Protein AF-A0A5Q3L9F3-F1 (afdb_monomer_lite)

Radius of gyration: 28.41 Å; chains: 1; bounding box: 62×93×46 Å

Structure (mmCIF, N/CA/C/O backbone):
data_AF-A0A5Q3L9F3-F1
#
_entry.id   AF-A0A5Q3L9F3-F1
#
loop_
_atom_site.group_PDB
_atom_site.id
_atom_site.type_symbol
_atom_site.label_atom_id
_atom_site.label_alt_id
_atom_site.label_comp_id
_atom_site.label_asym_id
_atom_site.label_entity_id
_atom_site.label_seq_id
_atom_site.pdbx_PDB_ins_code
_atom_site.Cartn_x
_atom_site.Cartn_y
_atom_site.Cartn_z
_atom_site.occupancy
_atom_site.B_iso_or_equiv
_atom_site.auth_seq_id
_atom_site.auth_comp_id
_atom_site.auth_asym_id
_atom_site.auth_atom_id
_atom_site.pdbx_PDB_model_num
ATOM 1 N N . MET A 1 1 ? -23.718 77.465 24.687 1.00 40.50 1 MET A N 1
ATOM 2 C CA . MET A 1 1 ? -23.934 77.164 26.123 1.00 40.50 1 MET A CA 1
ATOM 3 C C . MET A 1 1 ? -25.430 77.213 26.412 1.00 40.50 1 MET A C 1
ATOM 5 O O . MET A 1 1 ? -26.106 78.006 25.777 1.00 40.50 1 MET A O 1
ATOM 9 N N . TYR A 1 2 ? -25.883 76.377 27.356 1.00 44.25 2 TYR A N 1
ATOM 10 C CA . TYR A 1 2 ? -27.265 76.072 27.788 1.00 44.25 2 TYR A CA 1
ATOM 11 C C . TYR A 1 2 ? -28.037 75.004 26.996 1.00 44.25 2 TYR A C 1
ATOM 13 O O . TYR A 1 2 ? -28.824 75.262 26.094 1.00 44.25 2 TYR A O 1
ATOM 21 N N . SER A 1 3 ? -27.752 73.774 27.428 1.00 40.16 3 SER A N 1
ATOM 22 C CA . SER A 1 3 ? -28.626 72.599 27.474 1.00 40.16 3 SER A CA 1
ATOM 23 C C . SER A 1 3 ? -29.940 72.888 28.214 1.00 40.16 3 SER A C 1
ATOM 25 O O . SER A 1 3 ? -29.908 73.670 29.160 1.00 40.16 3 SER A O 1
ATOM 27 N N . LEU A 1 4 ? -31.033 72.216 27.829 1.00 48.25 4 LEU A N 1
ATOM 28 C CA . LEU A 1 4 ? -32.055 71.617 28.712 1.00 48.25 4 LEU A CA 1
ATOM 29 C C . LEU A 1 4 ? -33.055 70.843 27.820 1.00 48.25 4 LEU A C 1
ATOM 31 O O . LEU A 1 4 ? -33.695 71.419 26.953 1.00 48.25 4 LEU A O 1
ATOM 35 N N . VAL A 1 5 ? -32.991 69.509 27.825 1.00 48.84 5 VAL A N 1
ATOM 36 C CA . VAL A 1 5 ? -33.897 68.587 28.551 1.00 48.84 5 VAL A CA 1
ATOM 37 C C . VAL A 1 5 ? -35.099 68.173 27.685 1.00 48.84 5 VAL A C 1
ATOM 39 O O . VAL A 1 5 ? -35.937 68.988 27.341 1.00 48.84 5 VAL A O 1
ATOM 42 N N . ARG A 1 6 ? -35.075 66.969 27.098 1.00 42.88 6 ARG A N 1
ATOM 43 C CA . ARG A 1 6 ? -35.467 65.653 27.663 1.00 42.88 6 ARG A CA 1
ATOM 44 C C . ARG A 1 6 ? -36.981 65.514 27.859 1.00 42.88 6 ARG A C 1
ATOM 46 O O . ARG A 1 6 ? -37.574 66.299 28.585 1.00 42.88 6 ARG A O 1
ATOM 53 N N . SER A 1 7 ? -37.470 64.355 27.402 1.00 41.06 7 SER A N 1
ATOM 54 C CA . SER A 1 7 ? -38.567 63.574 27.995 1.00 41.06 7 SER A CA 1
ATOM 55 C C . SER A 1 7 ? -40.002 64.020 27.690 1.00 41.06 7 SER A C 1
ATOM 57 O O . SER A 1 7 ? -40.304 65.193 27.790 1.00 41.06 7 SER A O 1
ATOM 59 N N . GLN A 1 8 ? -40.992 63.169 27.409 1.00 45.16 8 GLN A N 1
ATOM 60 C CA . GLN A 1 8 ? -41.158 61.746 27.060 1.00 45.16 8 GLN A CA 1
ATOM 61 C C . GLN A 1 8 ? -42.584 61.640 26.477 1.00 45.16 8 GLN A C 1
ATOM 63 O O . GLN A 1 8 ? -43.397 62.518 26.742 1.00 45.16 8 GLN A O 1
ATOM 68 N N . LEU A 1 9 ? -42.906 60.567 25.758 1.00 49.16 9 LEU A N 1
ATOM 69 C CA . LEU A 1 9 ? -44.021 59.647 26.058 1.00 49.16 9 LEU A CA 1
ATOM 70 C C . LEU A 1 9 ? -44.038 58.603 24.916 1.00 49.16 9 LEU A C 1
ATOM 72 O O . LEU A 1 9 ? -44.091 58.976 23.751 1.00 49.16 9 LEU A O 1
ATOM 76 N N . LEU A 1 10 ? -43.708 57.327 25.172 1.00 45.91 10 LEU A N 1
ATOM 77 C CA . LEU A 1 10 ? -44.622 56.280 25.680 1.00 45.91 10 LEU A CA 1
ATOM 78 C C . LEU A 1 10 ? -45.780 56.068 24.681 1.00 45.91 10 LEU A C 1
ATOM 80 O O . LEU A 1 10 ? -46.448 57.018 24.319 1.00 45.91 10 LEU A O 1
ATOM 84 N N . MET A 1 11 ? -46.148 54.884 24.201 1.00 43.09 11 MET A N 1
ATOM 85 C CA . MET A 1 11 ? -46.007 53.528 24.718 1.00 43.09 11 MET A CA 1
ATOM 86 C C . MET A 1 11 ? -46.866 52.665 23.787 1.00 43.09 11 MET A C 1
ATOM 88 O O . MET A 1 11 ? -48.063 52.907 23.713 1.00 43.09 11 MET A O 1
ATOM 92 N N . VAL A 1 12 ? -46.301 51.659 23.119 1.00 47.69 12 VAL A N 1
ATOM 93 C CA . VAL A 1 12 ? -47.045 50.430 22.798 1.00 47.69 12 VAL A CA 1
ATOM 94 C C . VAL A 1 12 ? -46.081 49.262 22.982 1.00 47.69 12 VAL A C 1
ATOM 96 O O . VAL A 1 12 ? -45.363 48.854 22.076 1.00 47.69 12 VAL A O 1
ATOM 99 N N . CYS A 1 13 ? -46.043 48.770 24.217 1.00 38.88 13 CYS A N 1
ATOM 100 C CA . CYS A 1 13 ? -45.592 47.428 24.550 1.00 38.88 13 CYS A CA 1
ATOM 101 C C . CYS A 1 13 ? -46.765 46.475 24.323 1.00 38.88 13 CYS A C 1
ATOM 103 O O . CYS A 1 13 ? -47.728 46.616 25.062 1.00 38.88 13 CYS A O 1
ATOM 105 N N . VAL A 1 14 ? -46.668 45.501 23.415 1.00 50.34 14 VAL A N 1
ATOM 106 C CA . VAL A 1 14 ? -47.252 44.147 23.571 1.00 50.34 14 VAL A CA 1
ATOM 107 C C . VAL A 1 14 ? -46.436 43.220 22.653 1.00 50.34 14 VAL A C 1
ATOM 109 O O . VAL A 1 14 ? -46.513 43.320 21.437 1.00 50.34 14 VAL A O 1
ATOM 112 N N . LEU A 1 15 ? -45.424 42.533 23.186 1.00 43.34 15 LEU A N 1
ATOM 113 C CA . LEU A 1 15 ? -45.493 41.118 23.586 1.00 43.34 15 LEU A CA 1
ATOM 114 C C . LEU A 1 15 ? -45.787 40.152 22.426 1.00 43.34 15 LEU A C 1
ATOM 116 O O . LEU A 1 15 ? -46.932 39.869 22.093 1.00 43.34 15 LEU A O 1
ATOM 120 N N . SER A 1 16 ? -44.720 39.550 21.904 1.00 41.22 16 SER A N 1
ATOM 121 C CA . SER A 1 16 ? -44.708 38.155 21.451 1.00 41.22 16 SER A CA 1
ATOM 122 C C . SER A 1 16 ? -43.304 37.599 21.705 1.00 41.22 16 SER A C 1
ATOM 124 O O . SER A 1 16 ? -42.426 37.617 20.851 1.00 41.22 16 SER A O 1
ATOM 126 N N . LEU A 1 17 ? -43.088 37.224 22.967 1.00 45.72 17 LEU A N 1
ATOM 127 C CA . LEU A 1 17 ? -42.063 36.275 23.401 1.00 45.72 17 LEU A CA 1
ATOM 128 C C . LEU A 1 17 ? -42.438 34.871 22.912 1.00 45.72 17 LEU A C 1
ATOM 130 O O . LEU A 1 17 ? -43.629 34.610 22.747 1.00 45.72 17 LEU A O 1
ATOM 134 N N . LEU A 1 18 ? -41.419 33.998 22.858 1.00 48.03 18 LEU A N 1
ATOM 135 C CA . LEU A 1 18 ? -41.392 32.541 22.601 1.00 48.03 18 LEU A CA 1
ATOM 136 C C . LEU A 1 18 ? -40.815 32.240 21.201 1.00 48.03 18 LEU A C 1
ATOM 138 O O . LEU A 1 18 ? -41.433 32.579 20.205 1.00 48.03 18 LEU A O 1
ATOM 142 N N . THR A 1 19 ? -39.628 31.652 21.020 1.00 49.84 19 THR A N 1
ATOM 143 C CA . THR A 1 19 ? -38.766 30.848 21.907 1.00 49.84 19 THR A CA 1
ATOM 144 C C . THR A 1 19 ? -37.338 30.744 21.339 1.00 49.84 19 THR A C 1
ATOM 146 O O . THR A 1 19 ? -37.181 30.718 20.125 1.00 49.84 19 THR A O 1
ATOM 149 N N . LEU A 1 20 ? -36.348 30.667 22.248 1.00 39.97 20 LEU A N 1
ATOM 150 C CA . LEU A 1 20 ? -35.201 29.727 22.311 1.00 39.97 20 LEU A CA 1
ATOM 151 C C . LEU A 1 20 ? -34.730 29.102 20.975 1.00 39.97 20 LEU A C 1
ATOM 153 O O . LEU A 1 20 ? -35.525 28.485 20.283 1.00 39.97 20 LEU A O 1
ATOM 157 N N . SER A 1 21 ? -33.467 29.100 20.551 1.00 42.44 21 SER A N 1
ATOM 158 C CA . SER A 1 21 ? -32.159 29.004 21.220 1.00 42.44 21 SER A CA 1
ATOM 159 C C . SER A 1 21 ? -31.125 29.430 20.159 1.00 42.44 21 SER A C 1
ATOM 161 O O . SER A 1 21 ? -31.342 29.187 18.980 1.00 42.44 21 SER A O 1
ATOM 163 N N . GLY A 1 22 ? -30.058 30.161 20.471 1.00 39.94 22 GLY A N 1
ATOM 164 C CA . GLY A 1 22 ? -28.791 29.518 20.820 1.00 39.94 22 GLY A CA 1
ATOM 165 C C . GLY A 1 22 ? -28.086 28.903 19.601 1.00 39.94 22 GLY A C 1
ATOM 166 O O . GLY A 1 22 ? -28.414 27.786 19.239 1.00 39.94 22 GLY A O 1
ATOM 167 N N . CYS A 1 23 ? -27.144 29.651 19.017 1.00 41.19 23 CYS A N 1
ATOM 168 C CA . CYS A 1 23 ? -25.924 29.238 18.293 1.00 41.19 23 CYS A CA 1
ATOM 169 C C . CYS A 1 23 ? -25.354 30.560 17.747 1.00 41.19 23 CYS A C 1
ATOM 171 O O . CYS A 1 23 ? -25.963 31.180 16.887 1.00 41.19 23 CYS A O 1
ATOM 173 N N . GLY A 1 24 ? -24.396 31.206 18.411 1.00 35.69 24 GLY A N 1
ATOM 174 C CA . GLY A 1 24 ? -22.995 30.783 18.421 1.00 35.69 24 GLY A CA 1
ATOM 175 C C . GLY A 1 24 ? -22.315 31.373 17.173 1.00 35.69 24 GLY A C 1
ATOM 176 O O . GLY A 1 24 ? -22.922 31.312 16.107 1.00 35.69 24 GLY A O 1
ATOM 177 N N . PRO A 1 25 ? -21.134 32.010 17.269 1.00 38.56 25 PRO A N 1
ATOM 178 C CA . PRO A 1 25 ? -20.417 32.457 16.074 1.00 38.56 25 PRO A CA 1
ATOM 179 C C . PRO A 1 25 ? -20.201 31.254 15.144 1.00 38.56 25 PRO A C 1
ATOM 181 O O . PRO A 1 25 ? -19.955 30.161 15.644 1.00 38.56 25 PRO A O 1
ATOM 184 N N . GLU A 1 26 ? -20.344 31.440 13.826 1.00 46.78 26 GLU A N 1
ATOM 185 C CA . GLU A 1 26 ? -20.099 30.403 12.811 1.00 46.78 26 GLU A CA 1
ATOM 186 C C . GLU A 1 26 ? -18.699 29.801 12.998 1.00 46.78 26 GLU A C 1
ATOM 188 O O . GLU A 1 26 ? -17.683 30.355 12.577 1.00 46.78 26 GLU A O 1
ATOM 193 N N . GLU A 1 27 ? -18.659 28.667 13.691 1.00 32.38 27 GLU A N 1
ATOM 194 C CA . GLU A 1 27 ? -17.467 27.887 13.977 1.00 32.38 27 GLU A CA 1
ATOM 195 C C . GLU A 1 27 ? -17.244 26.933 12.802 1.00 32.38 27 GLU A C 1
ATOM 197 O O . GLU A 1 27 ? -17.931 25.928 12.647 1.00 32.38 27 GLU A O 1
ATOM 202 N N . TYR A 1 28 ? -16.320 27.342 11.932 1.00 36.03 28 TYR A N 1
ATOM 203 C CA . TYR A 1 28 ? -15.533 26.534 11.000 1.00 36.03 28 TYR A CA 1
ATOM 204 C C . TYR A 1 28 ? -16.217 25.258 10.470 1.00 36.03 28 TYR A C 1
ATOM 206 O O . TYR A 1 28 ? -16.001 24.148 10.960 1.00 36.03 28 TYR A O 1
ATOM 214 N N . GLN A 1 29 ? -16.970 25.401 9.377 1.00 35.69 29 GLN A N 1
ATOM 215 C CA . GLN A 1 29 ? -17.102 24.300 8.428 1.00 35.69 29 GLN A CA 1
ATOM 216 C C . GLN A 1 29 ? -15.694 24.069 7.877 1.00 35.69 29 GLN A C 1
ATOM 218 O O . GLN A 1 29 ? -15.195 24.905 7.125 1.00 35.69 29 GLN A O 1
ATOM 223 N N . GLY A 1 30 ? -15.020 23.001 8.323 1.00 40.03 30 GLY A N 1
ATOM 224 C CA . GLY A 1 30 ? -13.775 22.562 7.694 1.00 40.03 30 GLY A CA 1
ATOM 225 C C . GLY A 1 30 ? -13.957 22.575 6.179 1.00 40.03 30 GLY A C 1
ATOM 226 O O . GLY A 1 30 ? -15.066 22.300 5.710 1.00 40.03 30 GLY A O 1
ATOM 227 N N . GLU A 1 31 ? -12.920 22.983 5.441 1.00 42.94 31 GLU A N 1
ATOM 228 C CA . GLU A 1 31 ? -13.038 23.170 3.994 1.00 42.94 31 GLU A CA 1
ATOM 229 C C . GLU A 1 31 ? -13.770 21.983 3.348 1.00 42.94 31 GLU A C 1
ATOM 231 O O . GLU A 1 31 ? -13.530 20.833 3.740 1.00 42.94 31 GLU A O 1
ATOM 236 N N . PRO A 1 32 ? -14.705 22.231 2.411 1.00 48.75 32 PRO A N 1
ATOM 237 C CA . PRO A 1 32 ? -15.408 21.151 1.744 1.00 48.75 32 PRO A CA 1
ATOM 238 C C . PRO A 1 32 ? -14.381 20.190 1.145 1.00 48.75 32 PRO A C 1
ATOM 240 O O . PRO A 1 32 ? -13.524 20.597 0.365 1.00 48.75 32 PRO A O 1
ATOM 243 N N . TYR A 1 33 ? -14.487 18.920 1.546 1.00 47.22 33 TYR A N 1
ATOM 244 C CA . TYR A 1 33 ? -13.784 17.771 0.979 1.00 47.22 33 TYR A CA 1
ATOM 245 C C . TYR A 1 33 ? -13.538 17.966 -0.524 1.00 47.22 33 TYR A C 1
ATOM 247 O O . TYR A 1 33 ? -14.498 18.029 -1.298 1.00 47.22 33 TYR A O 1
ATOM 255 N N . ASN A 1 34 ? -12.264 18.063 -0.924 1.00 44.81 34 ASN A N 1
ATOM 256 C CA . ASN A 1 34 ? -11.873 18.129 -2.324 1.00 44.81 34 ASN A CA 1
ATOM 257 C C . ASN A 1 34 ? -11.390 16.740 -2.794 1.00 44.81 34 ASN A C 1
ATOM 259 O O . ASN A 1 34 ? -10.347 16.263 -2.341 1.00 44.81 34 ASN A O 1
ATOM 263 N N . PRO A 1 35 ? -12.116 16.070 -3.708 1.00 40.81 35 PRO A N 1
ATOM 264 C CA . PRO A 1 35 ? -11.695 14.805 -4.312 1.00 40.81 35 PRO A CA 1
ATOM 265 C C . PRO A 1 35 ? -10.321 14.854 -5.008 1.00 40.81 35 PRO A C 1
ATOM 267 O O . PRO A 1 35 ? -9.738 13.799 -5.236 1.00 40.81 35 PRO A O 1
ATOM 270 N N . GLU A 1 36 ? -9.789 16.041 -5.336 1.00 49.31 36 GLU A N 1
ATOM 271 C CA . GLU A 1 36 ? -8.442 16.216 -5.910 1.00 49.31 36 GLU A CA 1
ATOM 272 C C . GLU A 1 36 ? -7.292 16.084 -4.884 1.00 49.31 36 GLU A C 1
ATOM 274 O O . GLU A 1 36 ? -6.141 15.900 -5.280 1.00 49.31 36 GLU A O 1
ATOM 279 N N . ASP A 1 37 ? -7.569 16.084 -3.573 1.00 52.44 37 ASP A N 1
ATOM 280 C CA . ASP A 1 37 ? -6.541 15.977 -2.514 1.00 52.44 37 ASP A CA 1
ATOM 281 C C . ASP A 1 37 ? -6.031 14.535 -2.273 1.00 52.44 37 ASP A C 1
ATOM 283 O O . ASP A 1 37 ? -5.133 14.283 -1.447 1.00 52.44 37 ASP A O 1
ATOM 287 N N . TYR A 1 38 ? -6.583 13.573 -3.021 1.00 59.88 38 TYR A N 1
ATOM 288 C CA . TYR A 1 38 ? -6.295 12.141 -2.949 1.00 59.88 38 TYR A CA 1
ATOM 289 C C . TYR A 1 38 ? -5.867 11.610 -4.314 1.00 59.88 38 TYR A C 1
ATOM 291 O O . TYR A 1 38 ? -6.667 11.084 -5.079 1.00 59.88 38 TYR A O 1
ATOM 299 N N . SER A 1 39 ? -4.578 11.714 -4.624 1.00 62.16 39 SER A N 1
ATOM 300 C CA . SER A 1 39 ? -4.039 11.043 -5.803 1.00 62.16 39 SER A CA 1
ATOM 301 C C . SER A 1 39 ? -3.544 9.646 -5.424 1.00 62.16 39 SER A C 1
ATOM 303 O O . SER A 1 39 ? -2.375 9.427 -5.102 1.00 62.16 39 SER A O 1
ATOM 305 N N . ASP A 1 40 ? -4.460 8.682 -5.453 1.00 75.69 40 ASP A N 1
ATOM 306 C CA . ASP A 1 40 ? -4.152 7.256 -5.632 1.00 75.69 40 ASP A CA 1
ATOM 307 C C . ASP A 1 40 ? -3.792 6.937 -7.103 1.00 75.69 40 ASP A C 1
ATOM 309 O O . ASP A 1 40 ? -3.630 5.776 -7.488 1.00 75.69 40 ASP A O 1
ATOM 313 N N . GLN A 1 41 ? -3.705 7.974 -7.943 1.00 88.31 41 GLN A N 1
ATOM 314 C CA . GLN A 1 41 ? -3.427 7.887 -9.364 1.00 88.31 41 GLN A CA 1
ATOM 315 C C . GLN A 1 41 ? -1.931 7.713 -9.609 1.00 88.31 41 GLN A C 1
ATOM 317 O O . GLN A 1 41 ? -1.081 8.339 -8.978 1.00 88.31 41 GLN A O 1
ATOM 322 N N . ILE A 1 42 ? -1.611 6.878 -10.593 1.00 88.56 42 ILE A N 1
ATOM 323 C CA . ILE A 1 42 ? -0.241 6.699 -11.071 1.00 88.56 42 ILE A CA 1
ATOM 324 C C . ILE A 1 42 ? 0.223 8.004 -11.729 1.00 88.56 42 ILE A C 1
ATOM 326 O O . ILE A 1 42 ? -0.460 8.532 -12.612 1.00 88.56 42 ILE A O 1
ATOM 330 N N . ASP A 1 43 ? 1.405 8.495 -11.352 1.00 87.19 43 ASP A N 1
ATOM 331 C CA . ASP A 1 43 ? 1.992 9.690 -11.956 1.00 87.19 43 ASP A CA 1
ATOM 332 C C . ASP A 1 43 ? 2.511 9.361 -13.362 1.00 87.19 43 ASP A C 1
ATOM 334 O O . ASP A 1 43 ? 3.612 8.840 -13.562 1.00 87.19 43 ASP A O 1
ATOM 338 N N . ARG A 1 44 ? 1.695 9.692 -14.365 1.00 86.50 44 ARG A N 1
ATOM 339 C CA . ARG A 1 44 ? 1.984 9.424 -15.780 1.00 86.50 44 ARG A CA 1
ATOM 340 C C . ARG A 1 44 ? 3.123 10.269 -16.353 1.00 86.50 44 ARG A C 1
ATOM 342 O O . ARG A 1 44 ? 3.530 10.017 -17.486 1.00 86.50 44 ARG A O 1
ATOM 349 N N . THR A 1 45 ? 3.638 11.248 -15.609 1.00 87.50 45 THR A N 1
ATOM 350 C CA . THR A 1 45 ? 4.799 12.050 -16.025 1.00 87.50 45 THR A CA 1
ATOM 351 C C . THR A 1 45 ? 6.131 11.352 -15.730 1.00 87.50 45 THR A C 1
ATOM 353 O O . THR A 1 45 ? 7.158 11.720 -16.300 1.00 87.50 45 THR A O 1
ATOM 356 N N . GLN A 1 46 ? 6.124 10.304 -14.895 1.00 85.62 46 GLN A N 1
ATOM 357 C CA . GLN A 1 46 ? 7.314 9.524 -14.548 1.00 85.62 46 GLN A CA 1
ATOM 358 C C . GLN A 1 46 ? 7.706 8.525 -15.650 1.00 85.62 46 GLN A C 1
ATOM 360 O O . GLN A 1 46 ? 6.876 8.149 -16.477 1.00 85.62 46 GLN A O 1
ATOM 365 N N . PRO A 1 47 ? 8.944 7.996 -15.654 1.00 90.31 47 PRO A N 1
ATOM 366 C CA . PRO A 1 47 ? 9.319 6.888 -16.531 1.00 90.31 47 PRO A CA 1
ATOM 367 C C . PRO A 1 47 ? 8.436 5.646 -16.326 1.00 90.31 47 PRO A C 1
ATOM 369 O O . PRO A 1 47 ? 8.022 5.349 -15.205 1.00 90.31 47 PRO A O 1
ATOM 372 N N . ALA A 1 48 ? 8.223 4.857 -17.385 1.00 89.81 48 ALA A N 1
ATOM 373 C CA . ALA A 1 48 ? 7.358 3.668 -17.354 1.00 89.81 48 ALA A CA 1
ATOM 374 C C . ALA A 1 48 ? 7.711 2.677 -16.227 1.00 89.81 48 ALA A C 1
ATOM 376 O O . ALA A 1 48 ? 6.827 2.117 -15.586 1.00 89.81 48 ALA A O 1
ATOM 377 N N . ALA A 1 49 ? 9.002 2.503 -15.930 1.00 88.69 49 ALA A N 1
ATOM 378 C CA . ALA A 1 49 ? 9.450 1.648 -14.834 1.00 88.69 49 ALA A CA 1
ATOM 379 C C . ALA A 1 49 ? 8.975 2.139 -13.453 1.00 88.69 49 ALA A C 1
ATOM 381 O O . ALA A 1 49 ? 8.659 1.318 -12.597 1.00 88.69 49 ALA A O 1
ATOM 382 N N . SER A 1 50 ? 8.902 3.454 -13.230 1.00 89.62 50 SER A N 1
ATOM 383 C CA . SER A 1 50 ? 8.376 4.039 -11.989 1.00 89.62 50 SER A CA 1
ATOM 384 C C . SER A 1 50 ? 6.855 3.913 -11.915 1.00 89.62 50 SER A C 1
ATOM 386 O O . SER A 1 50 ? 6.322 3.542 -10.871 1.00 89.62 50 SER A O 1
ATOM 388 N N . GLN A 1 51 ? 6.165 4.135 -13.039 1.00 90.69 51 GLN A N 1
ATOM 389 C CA . GLN A 1 51 ? 4.712 3.959 -13.138 1.00 90.69 51 GLN A CA 1
ATOM 390 C C . GLN A 1 51 ? 4.288 2.521 -12.822 1.00 90.69 51 GLN A C 1
ATOM 392 O O . GLN A 1 51 ? 3.315 2.305 -12.105 1.00 90.69 51 GLN A O 1
ATOM 397 N N . LEU A 1 52 ? 5.043 1.527 -13.300 1.00 90.44 52 LEU A N 1
ATOM 398 C CA . LEU A 1 52 ? 4.782 0.118 -13.002 1.00 90.44 52 LEU A CA 1
ATOM 399 C C . LEU A 1 52 ? 4.900 -0.197 -11.505 1.00 90.44 52 LEU A C 1
ATOM 401 O O . LEU A 1 52 ? 4.088 -0.950 -10.973 1.00 90.44 52 LEU A O 1
ATOM 405 N N . LYS A 1 53 ? 5.861 0.414 -10.802 1.00 90.75 53 LYS A N 1
ATOM 406 C CA . LYS A 1 53 ? 6.006 0.244 -9.346 1.00 90.75 53 LYS A CA 1
ATOM 407 C C . LYS A 1 53 ? 4.832 0.857 -8.589 1.00 90.75 53 LYS A C 1
ATOM 409 O O . LYS A 1 53 ? 4.294 0.216 -7.691 1.00 90.75 53 LYS A O 1
ATOM 414 N N . GLN A 1 54 ? 4.391 2.053 -8.989 1.00 92.50 54 GLN A N 1
ATOM 415 C CA . GLN A 1 54 ? 3.158 2.643 -8.459 1.00 92.50 54 GLN A CA 1
ATOM 416 C C . GLN A 1 54 ? 1.951 1.750 -8.752 1.00 92.50 54 GLN A C 1
ATOM 418 O O . GLN A 1 54 ? 1.148 1.517 -7.861 1.00 92.50 54 GLN A O 1
ATOM 423 N N . SER A 1 55 ? 1.850 1.180 -9.955 1.00 92.50 55 SER A N 1
ATOM 424 C CA . SER A 1 55 ? 0.766 0.259 -10.307 1.00 92.50 55 SER A CA 1
ATOM 425 C C . SER A 1 55 ? 0.728 -0.979 -9.411 1.00 92.50 55 SER A C 1
ATOM 427 O O . SER A 1 55 ? -0.359 -1.404 -9.034 1.00 92.50 55 SER A O 1
ATOM 429 N N . ALA A 1 56 ? 1.882 -1.553 -9.061 1.00 92.25 56 ALA A N 1
ATOM 430 C CA . ALA A 1 56 ? 1.947 -2.713 -8.174 1.00 92.25 56 ALA A CA 1
ATOM 431 C C . ALA A 1 56 ? 1.431 -2.379 -6.765 1.00 92.25 56 ALA A C 1
ATOM 433 O O . ALA A 1 56 ? 0.605 -3.107 -6.219 1.00 92.25 56 ALA A O 1
ATOM 434 N N . VAL A 1 57 ? 1.869 -1.243 -6.211 1.00 94.38 57 VAL A N 1
ATOM 435 C CA . VAL A 1 57 ? 1.398 -0.750 -4.907 1.00 94.38 57 VAL A CA 1
ATOM 436 C C . VAL A 1 57 ? -0.084 -0.382 -4.956 1.00 94.38 57 VAL A C 1
ATOM 438 O O . VAL A 1 57 ? -0.809 -0.696 -4.020 1.00 94.38 57 VAL A O 1
ATOM 441 N N . LYS A 1 58 ? -0.553 0.217 -6.058 1.00 94.12 58 LYS A N 1
ATOM 442 C CA . LYS A 1 58 ? -1.964 0.557 -6.253 1.00 94.12 58 LYS A CA 1
ATOM 443 C C . LYS A 1 58 ? -2.857 -0.673 -6.204 1.00 94.12 58 LYS A C 1
ATOM 445 O O . LYS A 1 58 ? -3.792 -0.684 -5.420 1.00 94.12 58 LYS A O 1
ATOM 450 N N . VAL A 1 59 ? -2.545 -1.701 -6.995 1.00 91.31 59 VAL A N 1
ATOM 451 C CA . VAL A 1 59 ? -3.305 -2.963 -7.001 1.00 91.31 59 VAL A CA 1
ATOM 452 C C . VAL A 1 59 ? -3.379 -3.543 -5.588 1.00 91.31 59 VAL A C 1
ATOM 454 O O . VAL A 1 59 ? -4.462 -3.817 -5.090 1.00 91.31 59 VAL A O 1
ATOM 457 N N . ALA A 1 60 ? -2.232 -3.638 -4.911 1.00 92.69 60 ALA A N 1
ATOM 458 C CA . ALA A 1 60 ? -2.156 -4.144 -3.548 1.00 92.69 60 ALA A CA 1
ATOM 459 C C . ALA A 1 60 ? -3.034 -3.358 -2.556 1.00 92.69 60 ALA A C 1
ATOM 461 O O . ALA A 1 60 ? -3.796 -3.955 -1.800 1.00 92.69 60 ALA A O 1
ATOM 462 N N . LEU A 1 61 ? -2.916 -2.029 -2.529 1.00 94.00 61 LEU A N 1
ATOM 463 C CA . LEU A 1 61 ? -3.611 -1.199 -1.544 1.00 94.00 61 LEU A CA 1
ATOM 464 C C . LEU A 1 61 ? -5.095 -0.997 -1.876 1.00 94.00 61 LEU A C 1
ATOM 466 O O . LEU A 1 61 ? -5.896 -0.938 -0.947 1.00 94.00 61 LEU A O 1
ATOM 470 N N . ASP A 1 62 ? -5.479 -0.948 -3.155 1.00 93.12 62 ASP A N 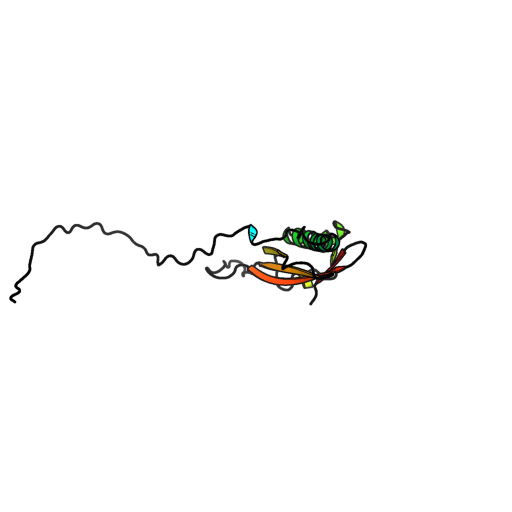1
ATOM 471 C CA . ASP A 1 62 ? -6.888 -0.885 -3.568 1.00 93.12 62 ASP A CA 1
ATOM 472 C C . ASP A 1 62 ? -7.644 -2.156 -3.177 1.00 93.12 62 ASP A C 1
ATOM 474 O O . ASP A 1 62 ? -8.764 -2.069 -2.673 1.00 93.12 62 ASP A O 1
ATOM 478 N N . ASP A 1 63 ? -7.033 -3.328 -3.354 1.00 91.19 63 ASP A N 1
ATOM 479 C CA . ASP A 1 63 ? -7.661 -4.594 -2.979 1.00 91.19 63 ASP A CA 1
ATOM 480 C C . ASP A 1 63 ? -7.801 -4.720 -1.457 1.00 91.19 63 ASP A C 1
ATOM 482 O O . ASP A 1 63 ? -8.860 -5.123 -0.966 1.00 91.19 63 ASP A O 1
ATOM 486 N N . ILE A 1 64 ? -6.767 -4.329 -0.700 1.00 91.94 64 ILE A N 1
ATOM 487 C CA . ILE A 1 64 ? -6.819 -4.288 0.770 1.00 91.94 64 ILE A CA 1
ATOM 488 C C . ILE A 1 64 ? -7.898 -3.310 1.241 1.00 91.94 64 ILE A C 1
ATOM 490 O O . ILE A 1 64 ? -8.678 -3.636 2.136 1.00 91.94 64 ILE A O 1
ATOM 494 N N . PHE A 1 65 ? -7.970 -2.125 0.634 1.00 90.25 65 PHE A N 1
ATOM 495 C CA . PHE A 1 65 ? -8.997 -1.129 0.932 1.00 90.25 65 PHE A CA 1
ATOM 496 C C . PHE A 1 65 ? -10.415 -1.669 0.681 1.00 90.25 65 PHE A C 1
ATOM 498 O O . PHE A 1 65 ? -11.325 -1.395 1.459 1.00 90.25 65 PHE A O 1
ATOM 505 N N . GLN A 1 66 ? -10.597 -2.502 -0.346 1.00 88.75 66 GLN A N 1
ATOM 506 C CA . GLN A 1 66 ? -11.862 -3.192 -0.628 1.00 88.75 66 GLN A CA 1
ATOM 507 C C . GLN A 1 66 ? -12.147 -4.381 0.312 1.00 88.75 66 GLN A C 1
ATOM 509 O O . GLN A 1 66 ? -13.171 -5.049 0.166 1.00 88.75 66 GLN A O 1
ATOM 514 N N . GLY A 1 67 ? -11.275 -4.646 1.289 1.00 87.25 67 GLY A N 1
ATOM 515 C CA . GLY A 1 67 ? -11.431 -5.716 2.277 1.00 87.25 67 GLY A CA 1
ATOM 516 C C . GLY A 1 67 ? -10.879 -7.071 1.830 1.00 87.25 67 GLY A C 1
ATOM 517 O O . GLY A 1 67 ? -11.153 -8.087 2.471 1.00 87.25 67 GLY A O 1
ATOM 518 N N . THR A 1 68 ? -10.102 -7.113 0.747 1.00 90.81 68 THR A N 1
ATOM 519 C CA . THR A 1 68 ? -9.453 -8.342 0.277 1.00 90.81 68 THR A CA 1
ATOM 520 C C . THR A 1 68 ? -8.254 -8.671 1.166 1.00 90.81 68 THR A C 1
ATOM 522 O O . THR A 1 68 ? -7.435 -7.805 1.471 1.00 90.81 68 THR A O 1
ATOM 525 N N . SER A 1 69 ? -8.124 -9.933 1.591 1.00 90.81 69 SER A N 1
ATOM 526 C CA . SER A 1 69 ? -6.971 -10.350 2.397 1.00 90.81 69 SER A CA 1
ATOM 527 C C . SER A 1 69 ? -5.690 -10.392 1.561 1.00 90.81 69 SER A C 1
ATOM 529 O O . SER A 1 69 ? -5.727 -10.652 0.357 1.00 90.81 69 SER A O 1
ATOM 531 N N . MET A 1 70 ? -4.540 -10.192 2.209 1.00 90.56 70 MET A N 1
ATOM 532 C CA . MET A 1 70 ? -3.236 -10.220 1.536 1.00 90.56 70 MET A CA 1
ATOM 533 C C . MET A 1 70 ? -2.984 -11.567 0.847 1.00 90.56 70 MET A C 1
ATOM 535 O O . MET A 1 70 ? -2.531 -11.594 -0.292 1.00 90.56 70 MET A O 1
ATOM 539 N N . GLU A 1 71 ? -3.357 -12.680 1.483 1.00 90.56 71 GLU A N 1
ATOM 540 C CA . GLU A 1 71 ? -3.212 -14.028 0.920 1.00 90.56 71 GLU A CA 1
ATOM 541 C C . GLU A 1 71 ? -4.041 -14.203 -0.358 1.00 90.56 71 GLU A C 1
ATOM 543 O O . GLU A 1 71 ? -3.586 -14.816 -1.325 1.00 90.56 71 GLU A O 1
ATOM 548 N N . TYR A 1 72 ? -5.253 -13.640 -0.381 1.00 92.56 72 TYR A N 1
ATOM 549 C CA . TYR A 1 72 ? -6.106 -13.674 -1.562 1.00 92.56 72 TYR A CA 1
ATOM 550 C C . TYR A 1 72 ? -5.506 -12.815 -2.684 1.00 92.56 72 TYR A C 1
ATOM 552 O O . TYR A 1 72 ? -5.425 -13.266 -3.825 1.00 92.56 72 TYR A O 1
ATOM 560 N N . ILE A 1 73 ? -4.985 -11.625 -2.374 1.00 90.50 73 ILE A N 1
ATOM 561 C CA . ILE A 1 73 ? -4.303 -10.780 -3.368 1.00 90.50 73 ILE A CA 1
ATOM 562 C C . ILE A 1 73 ? -3.126 -11.534 -3.991 1.00 90.50 73 ILE A C 1
ATOM 564 O O . ILE A 1 73 ? -3.026 -11.605 -5.210 1.00 90.50 73 ILE A O 1
ATOM 568 N N . GLU A 1 74 ? -2.275 -12.185 -3.200 1.00 89.44 74 GLU A N 1
ATOM 569 C CA . GLU A 1 74 ? -1.137 -12.942 -3.738 1.00 89.44 74 GLU A CA 1
ATOM 570 C C . GLU A 1 74 ? -1.535 -14.147 -4.601 1.00 89.44 74 GLU A C 1
ATOM 572 O O . GLU A 1 74 ? -0.737 -14.593 -5.440 1.00 89.44 74 GLU A O 1
ATOM 577 N N . GLN A 1 75 ? -2.724 -14.708 -4.366 1.00 89.56 75 GLN A N 1
ATOM 578 C CA . GLN A 1 75 ? -3.276 -15.820 -5.135 1.00 89.56 75 GLN A CA 1
ATOM 579 C C . GLN A 1 75 ? -3.829 -15.354 -6.490 1.00 89.56 75 GLN A C 1
ATOM 581 O O . GLN A 1 75 ? -3.610 -16.034 -7.494 1.00 89.56 75 GLN A O 1
ATOM 586 N N . TYR A 1 76 ? -4.530 -14.216 -6.532 1.00 87.44 76 TYR A N 1
ATOM 587 C CA . TYR A 1 76 ? -5.243 -13.737 -7.728 1.00 87.44 76 TYR A CA 1
ATOM 588 C C . TYR A 1 76 ? -4.491 -12.655 -8.514 1.00 87.44 76 TYR A C 1
ATOM 590 O O . TYR A 1 76 ? -4.703 -12.512 -9.719 1.00 87.44 76 TYR A O 1
ATOM 598 N N . HIS A 1 77 ? -3.537 -11.979 -7.879 1.00 86.69 77 HIS A N 1
ATOM 599 C CA . HIS A 1 77 ? -2.571 -11.075 -8.492 1.00 86.69 77 HIS A CA 1
ATOM 600 C C . HIS A 1 77 ? -1.179 -11.705 -8.392 1.00 86.69 77 HIS A C 1
ATOM 602 O O . HIS A 1 77 ? -0.358 -11.280 -7.583 1.00 86.69 77 HIS A O 1
ATOM 608 N N . PRO A 1 78 ? -0.853 -12.712 -9.229 1.00 81.25 78 PRO A N 1
ATOM 609 C CA . PRO A 1 78 ? 0.434 -13.406 -9.161 1.00 81.25 78 PRO A CA 1
ATOM 610 C C . PRO A 1 78 ? 1.624 -12.479 -9.436 1.00 81.25 78 PRO A C 1
ATOM 612 O O . PRO A 1 78 ? 2.760 -12.857 -9.165 1.00 81.25 78 PRO A O 1
ATOM 615 N N . SER A 1 79 ? 1.371 -11.280 -9.971 1.00 81.12 79 SER A N 1
ATOM 616 C CA . SER A 1 79 ? 2.346 -10.210 -10.141 1.00 81.12 79 SER A CA 1
ATOM 617 C C . SER A 1 79 ? 2.634 -9.416 -8.863 1.00 81.12 79 SER A C 1
ATOM 619 O O . SER A 1 79 ? 3.429 -8.489 -8.933 1.00 81.12 79 SER A O 1
ATOM 621 N N . VAL A 1 80 ? 1.990 -9.719 -7.736 1.00 88.19 80 VAL A N 1
ATOM 622 C CA . VAL A 1 80 ? 2.172 -9.055 -6.441 1.00 88.19 80 VAL A CA 1
ATOM 623 C C . VAL A 1 80 ? 2.468 -10.112 -5.382 1.00 88.19 80 VAL A C 1
ATOM 625 O O . VAL A 1 80 ? 1.776 -11.125 -5.281 1.00 88.19 80 VAL A O 1
ATOM 628 N N . LYS A 1 81 ? 3.521 -9.880 -4.602 1.00 91.69 81 LYS A N 1
ATOM 629 C CA . LYS A 1 81 ? 3.891 -10.670 -3.426 1.00 91.69 81 LYS A CA 1
ATOM 630 C C . LYS A 1 81 ? 4.231 -9.735 -2.279 1.00 91.69 81 LYS A C 1
ATOM 632 O O . LYS A 1 81 ? 5.023 -8.818 -2.472 1.00 91.69 81 LYS A O 1
ATOM 637 N N . PHE A 1 82 ? 3.652 -9.964 -1.114 1.00 91.62 82 PHE A N 1
ATOM 638 C CA . PHE A 1 82 ? 3.944 -9.228 0.102 1.00 91.62 82 PHE A CA 1
ATOM 639 C C . PHE A 1 82 ? 5.010 -9.972 0.902 1.00 91.62 82 PHE A C 1
ATOM 641 O O . PHE A 1 82 ? 4.889 -11.159 1.184 1.00 91.62 82 PHE A O 1
ATOM 648 N N . GLU A 1 83 ? 6.061 -9.263 1.299 1.00 92.81 83 GLU A N 1
ATOM 649 C CA . GLU A 1 83 ? 7.083 -9.835 2.189 1.00 92.81 83 GLU A CA 1
ATOM 650 C C . GLU A 1 83 ? 6.682 -9.712 3.673 1.00 92.81 83 GLU A C 1
ATOM 652 O O . GLU A 1 83 ? 7.227 -10.403 4.534 1.00 92.81 83 GLU A O 1
ATOM 657 N N . GLU A 1 84 ? 5.707 -8.853 3.994 1.00 90.19 84 GLU A N 1
ATOM 658 C CA . GLU A 1 84 ? 5.140 -8.749 5.339 1.00 90.19 84 GLU A CA 1
ATOM 659 C C . GLU A 1 84 ? 3.824 -9.524 5.474 1.00 90.19 84 GLU A C 1
ATOM 661 O O . GLU A 1 84 ? 3.054 -9.645 4.527 1.00 90.19 84 GLU A O 1
ATOM 666 N N . ASN A 1 85 ? 3.543 -10.025 6.679 1.00 91.06 85 ASN A N 1
ATOM 667 C CA . ASN A 1 85 ? 2.261 -10.659 6.987 1.00 91.06 85 ASN A CA 1
ATOM 668 C C . ASN A 1 85 ? 1.191 -9.627 7.389 1.00 91.06 85 ASN A C 1
ATOM 670 O O . ASN A 1 85 ? 1.510 -8.491 7.749 1.00 91.06 85 ASN A O 1
ATOM 674 N N . ALA A 1 86 ? -0.072 -10.062 7.425 1.00 88.75 86 ALA A N 1
ATOM 675 C CA . ALA A 1 86 ? -1.208 -9.218 7.797 1.00 88.75 86 ALA A CA 1
ATOM 676 C C . ALA A 1 86 ? -1.034 -8.522 9.158 1.00 88.75 86 ALA A C 1
ATOM 678 O O . ALA A 1 86 ? -1.314 -7.335 9.283 1.00 88.75 86 ALA A O 1
ATOM 679 N N . SER A 1 87 ? -0.513 -9.211 10.178 1.00 89.81 87 SER A N 1
ATOM 680 C CA . SER A 1 87 ? -0.306 -8.598 11.499 1.00 89.81 87 SER A CA 1
ATOM 681 C C . SER A 1 87 ? 0.715 -7.452 11.465 1.00 89.81 87 SER A C 1
ATOM 683 O O . SER A 1 87 ? 0.501 -6.433 12.116 1.00 89.81 87 SER A O 1
ATOM 685 N N . SER A 1 88 ? 1.792 -7.580 10.682 1.00 89.50 88 SER A N 1
ATOM 686 C CA . SER A 1 88 ? 2.760 -6.496 10.453 1.00 89.50 88 SER A CA 1
ATOM 687 C C . SER A 1 88 ? 2.160 -5.346 9.649 1.00 89.50 88 SER A C 1
ATOM 689 O O . SER A 1 88 ? 2.467 -4.188 9.936 1.00 89.50 88 SER A O 1
ATOM 691 N N . PHE A 1 89 ? 1.316 -5.662 8.664 1.00 90.50 89 PHE A N 1
ATOM 692 C CA . PHE A 1 89 ? 0.687 -4.666 7.806 1.00 90.50 89 PHE A CA 1
ATOM 693 C C . PHE A 1 89 ? -0.344 -3.829 8.572 1.00 90.50 89 PHE A C 1
ATOM 695 O O . PHE A 1 89 ? -0.301 -2.601 8.524 1.00 90.50 89 PHE A O 1
ATOM 702 N N . TYR A 1 90 ? -1.268 -4.470 9.286 1.00 88.25 90 TYR A N 1
ATOM 703 C CA . TYR A 1 90 ? -2.342 -3.778 10.001 1.00 88.25 90 TYR A CA 1
ATOM 704 C C . TYR A 1 90 ? -1.874 -3.209 11.345 1.00 88.25 90 TYR A C 1
ATOM 706 O O . TYR A 1 90 ? -2.386 -2.188 11.802 1.00 88.25 90 TYR A O 1
ATOM 714 N N . GLY A 1 91 ? -0.869 -3.821 11.979 1.00 86.00 91 GLY A N 1
ATOM 715 C CA . GLY A 1 91 ? -0.380 -3.390 13.284 1.00 86.00 91 GLY A CA 1
ATOM 716 C C . GLY A 1 91 ? -1.494 -3.428 14.332 1.00 86.00 91 GLY A C 1
ATOM 717 O O . GLY A 1 91 ? -2.019 -4.493 14.648 1.00 86.00 91 GLY A O 1
ATOM 718 N N . GLN A 1 92 ? -1.841 -2.261 14.881 1.00 83.31 92 GLN A N 1
ATOM 719 C CA . GLN A 1 92 ? -2.963 -2.104 15.815 1.00 83.31 92 GLN A CA 1
ATOM 720 C C . GLN A 1 92 ? -4.270 -1.705 15.124 1.00 83.31 92 GLN A C 1
ATOM 722 O O . GLN A 1 92 ? -5.297 -1.643 15.793 1.00 83.31 92 GLN A O 1
ATOM 727 N N . HIS A 1 93 ? -4.247 -1.405 13.826 1.00 85.38 93 HIS A N 1
ATOM 728 C CA . HIS A 1 93 ? -5.404 -0.954 13.061 1.00 85.38 93 HIS A CA 1
ATOM 729 C C . HIS A 1 93 ? -6.242 -2.146 12.586 1.00 85.38 93 HIS A C 1
ATOM 731 O O . HIS A 1 93 ? -5.716 -3.229 12.359 1.00 85.38 93 HIS A O 1
ATOM 737 N N . LEU A 1 94 ? -7.555 -1.957 12.444 1.00 75.75 94 LEU A N 1
ATOM 738 C CA . LEU A 1 94 ? -8.460 -2.998 11.941 1.00 75.75 94 LEU A CA 1
ATOM 739 C C . LEU A 1 94 ? -8.921 -2.726 10.513 1.00 75.75 94 LEU A C 1
ATOM 741 O O . LEU A 1 94 ? -9.250 -3.661 9.793 1.00 75.75 94 LEU A O 1
ATOM 745 N N . GLU A 1 95 ? -8.962 -1.456 10.108 1.00 85.62 95 GLU A N 1
ATOM 746 C CA . GLU A 1 95 ? -9.561 -1.071 8.840 1.00 85.62 95 GLU A CA 1
ATOM 747 C C . GLU A 1 95 ? -8.872 0.157 8.246 1.00 85.62 95 GLU A C 1
ATOM 749 O O . GLU A 1 95 ? -8.645 1.170 8.920 1.00 85.62 95 GLU A O 1
ATOM 754 N N . MET A 1 96 ? -8.562 0.058 6.957 1.00 90.31 96 MET A N 1
ATOM 755 C CA . MET A 1 96 ? -8.093 1.174 6.150 1.00 90.31 96 MET A CA 1
ATOM 756 C C . MET A 1 96 ? -9.289 2.048 5.753 1.00 90.31 96 MET A C 1
ATOM 758 O O . MET A 1 96 ? -10.250 1.559 5.171 1.00 90.31 96 MET A O 1
ATOM 762 N N . ALA A 1 97 ? -9.236 3.343 6.056 1.00 89.44 97 ALA A N 1
ATOM 763 C CA . ALA A 1 97 ? -10.237 4.315 5.617 1.00 89.44 97 ALA A CA 1
ATOM 764 C C . ALA A 1 97 ? -10.016 4.732 4.159 1.00 89.44 97 ALA A C 1
ATOM 766 O O . ALA A 1 97 ? -10.976 4.907 3.417 1.00 89.44 97 ALA A O 1
ATOM 767 N N . ARG A 1 98 ? -8.747 4.922 3.778 1.00 89.94 98 ARG A N 1
ATOM 768 C CA . ARG A 1 98 ? -8.276 5.277 2.429 1.00 89.94 98 ARG A CA 1
ATOM 769 C C . ARG A 1 98 ? -6.747 5.280 2.400 1.00 89.94 98 ARG A C 1
ATOM 771 O O . ARG A 1 98 ? -6.096 5.150 3.436 1.00 89.94 98 ARG A O 1
ATOM 778 N N . TRP A 1 99 ? -6.164 5.507 1.229 1.00 93.88 99 TRP A N 1
ATOM 779 C CA . TRP A 1 99 ? -4.722 5.671 1.053 1.00 93.88 99 TRP A CA 1
ATOM 780 C C . TRP A 1 99 ? -4.419 6.614 -0.126 1.00 93.88 99 TRP A C 1
ATOM 782 O O . TRP A 1 99 ? -5.315 6.936 -0.906 1.00 93.88 99 TRP A O 1
ATOM 792 N N . LYS A 1 100 ? -3.179 7.107 -0.240 1.00 93.25 100 LYS A N 1
ATOM 793 C CA . LYS A 1 100 ? -2.696 7.877 -1.407 1.00 93.25 100 LYS A CA 1
ATOM 794 C C . LYS A 1 100 ? -1.190 7.732 -1.614 1.00 93.25 100 LYS A C 1
ATOM 796 O O . LYS A 1 100 ? -0.475 7.395 -0.668 1.00 93.25 100 LYS A O 1
ATOM 801 N N . PHE A 1 101 ? -0.689 8.055 -2.809 1.00 93.19 101 PHE A N 1
ATOM 802 C CA . PHE A 1 101 ? 0.753 8.233 -3.010 1.00 93.19 101 PHE A CA 1
ATOM 803 C C . PHE A 1 101 ? 1.246 9.501 -2.303 1.00 93.19 101 PHE A C 1
ATOM 805 O O . PHE A 1 101 ? 0.595 10.545 -2.347 1.00 93.19 101 PHE A O 1
ATOM 812 N N . ASN A 1 102 ? 2.417 9.416 -1.672 1.00 92.06 102 ASN A N 1
ATOM 813 C CA . ASN A 1 102 ? 3.065 10.518 -0.959 1.00 92.06 102 ASN A CA 1
ATOM 814 C C . ASN A 1 102 ? 4.328 10.972 -1.714 1.00 92.06 102 ASN A C 1
ATOM 816 O O . ASN A 1 102 ? 5.446 10.933 -1.202 1.00 92.06 102 ASN A O 1
ATOM 820 N N . GLY A 1 103 ? 4.141 11.339 -2.985 1.00 87.94 103 GLY A N 1
ATOM 821 C CA . GLY A 1 103 ? 5.206 11.777 -3.890 1.00 87.94 103 GLY A CA 1
ATOM 822 C C . GLY A 1 103 ? 5.647 10.726 -4.922 1.00 87.94 103 GLY A C 1
ATOM 823 O O . GLY A 1 103 ? 5.078 9.633 -5.000 1.00 87.94 103 GLY A O 1
ATOM 824 N N . PRO A 1 104 ? 6.640 11.066 -5.766 1.00 87.12 104 PRO A N 1
ATOM 825 C CA . PRO A 1 104 ? 7.128 10.175 -6.811 1.00 87.12 104 PRO A CA 1
ATOM 826 C C . PRO A 1 104 ? 7.977 9.029 -6.230 1.00 87.12 104 PRO A C 1
ATOM 828 O O . PRO A 1 104 ? 8.625 9.202 -5.192 1.00 87.12 104 PRO A O 1
ATOM 831 N N . PRO A 1 105 ? 8.051 7.873 -6.914 1.00 89.88 105 PRO A N 1
ATOM 832 C CA . PRO A 1 105 ? 8.959 6.800 -6.529 1.00 89.88 105 PRO A CA 1
ATOM 833 C C . PRO A 1 105 ? 10.427 7.242 -6.536 1.00 89.88 105 PRO A C 1
ATOM 835 O O . PRO A 1 105 ? 10.884 7.916 -7.461 1.00 89.88 105 PRO A O 1
ATOM 838 N N . GLN A 1 106 ? 11.194 6.782 -5.551 1.00 90.88 106 GLN A N 1
ATOM 839 C CA . GLN A 1 106 ? 12.637 6.991 -5.449 1.00 90.88 106 GLN A CA 1
ATOM 840 C C . GLN A 1 106 ? 13.365 5.674 -5.716 1.00 90.88 106 GLN A C 1
ATOM 842 O O . GLN A 1 106 ? 13.532 4.824 -4.842 1.00 90.88 106 GLN A O 1
ATOM 847 N N . GLY A 1 107 ? 13.774 5.466 -6.968 1.00 89.56 107 GLY A N 1
ATOM 848 C CA . GLY A 1 107 ? 14.335 4.184 -7.384 1.00 89.56 107 GLY A CA 1
ATOM 849 C C . GLY A 1 107 ? 13.283 3.080 -7.276 1.00 89.56 107 GLY A C 1
ATOM 850 O O . GLY A 1 107 ? 12.361 3.036 -8.090 1.00 89.56 107 GLY A O 1
ATOM 851 N N . SER A 1 108 ? 13.440 2.165 -6.320 1.00 93.88 108 SER A N 1
ATOM 852 C CA . SER A 1 108 ? 12.472 1.093 -6.035 1.00 93.88 108 SER A CA 1
ATOM 853 C C . SER A 1 108 ? 11.521 1.396 -4.883 1.00 93.88 108 SER A C 1
ATOM 855 O O . SER A 1 108 ? 10.614 0.611 -4.643 1.00 93.88 108 SER A O 1
ATOM 857 N N . ASP A 1 109 ? 11.689 2.529 -4.215 1.00 95.38 109 ASP A N 1
ATOM 858 C CA . ASP A 1 109 ? 10.878 2.901 -3.065 1.00 95.38 109 ASP A CA 1
ATOM 859 C C . ASP A 1 109 ? 9.675 3.738 -3.521 1.00 95.38 109 ASP A C 1
ATOM 861 O O . ASP A 1 109 ? 9.831 4.717 -4.251 1.00 95.38 109 ASP A O 1
ATOM 865 N N . VAL A 1 110 ? 8.471 3.353 -3.106 1.00 95.81 110 VAL A N 1
ATOM 866 C CA . VAL A 1 110 ? 7.207 4.030 -3.418 1.00 95.81 110 VAL A CA 1
ATOM 867 C C . VAL A 1 110 ? 6.609 4.571 -2.114 1.00 95.81 110 VAL A C 1
ATOM 869 O O . VAL A 1 110 ? 6.148 3.777 -1.287 1.00 95.81 110 VAL A O 1
ATOM 872 N N . PRO A 1 111 ? 6.632 5.897 -1.892 1.00 95.19 111 PRO A N 1
ATOM 873 C CA . PRO A 1 111 ? 6.068 6.505 -0.694 1.00 95.19 111 PRO A CA 1
ATOM 874 C C . PRO A 1 111 ? 4.539 6.597 -0.788 1.00 95.19 111 PRO A C 1
ATOM 876 O O . PRO A 1 111 ? 3.980 6.990 -1.815 1.00 95.19 111 PRO A O 1
ATOM 879 N N . VAL A 1 112 ? 3.854 6.254 0.298 1.00 95.44 112 VAL A N 1
ATOM 880 C CA . VAL A 1 112 ? 2.395 6.315 0.426 1.00 95.44 112 VAL A CA 1
ATOM 881 C C . VAL A 1 112 ? 1.997 6.813 1.810 1.00 95.44 112 VAL A C 1
ATOM 883 O O . VAL A 1 112 ? 2.748 6.668 2.770 1.00 95.44 112 VAL A O 1
ATOM 886 N N . THR A 1 113 ? 0.785 7.336 1.923 1.00 94.06 113 THR A N 1
ATOM 887 C CA . THR A 1 113 ? 0.137 7.588 3.212 1.00 94.06 113 THR A CA 1
ATOM 888 C C . THR A 1 113 ? -1.106 6.719 3.290 1.00 94.06 113 THR A C 1
ATOM 890 O O . THR A 1 113 ? -1.983 6.814 2.426 1.00 94.06 113 THR A O 1
ATOM 893 N N . ILE A 1 114 ? -1.191 5.881 4.320 1.00 93.44 114 ILE A N 1
ATOM 894 C CA . ILE A 1 114 ? -2.397 5.119 4.645 1.00 93.44 114 ILE A CA 1
ATOM 895 C C . ILE A 1 114 ? -3.157 5.868 5.733 1.00 93.44 114 ILE A C 1
ATOM 897 O O . ILE A 1 114 ? -2.561 6.374 6.675 1.00 93.44 114 ILE A O 1
ATOM 901 N N . PHE A 1 115 ? -4.474 5.954 5.606 1.00 92.56 115 PHE A N 1
ATOM 902 C CA . PHE A 1 115 ? -5.344 6.559 6.604 1.00 92.56 115 PHE A CA 1
ATOM 903 C C . PHE A 1 115 ? -6.152 5.444 7.242 1.00 92.56 115 PHE A C 1
ATOM 905 O O . PHE A 1 115 ? -6.967 4.799 6.584 1.00 92.56 115 PHE A O 1
ATOM 912 N N . TRP A 1 116 ? -5.906 5.189 8.518 1.00 91.69 116 TRP A N 1
ATOM 913 C CA . TRP A 1 116 ? -6.595 4.153 9.278 1.00 91.69 116 TRP A CA 1
ATOM 914 C C . TRP A 1 116 ? -7.822 4.720 9.955 1.00 91.69 116 TRP A C 1
ATOM 916 O O . TRP A 1 116 ? -7.755 5.818 10.504 1.00 91.69 116 TRP A O 1
ATOM 926 N N . LYS A 1 117 ? -8.917 3.963 10.003 1.00 88.19 117 LYS A N 1
ATOM 927 C CA . LYS A 1 117 ? -10.050 4.361 10.841 1.00 88.19 117 LYS A CA 1
ATOM 928 C C . LYS A 1 117 ? -9.646 4.324 12.312 1.00 88.19 117 LYS A C 1
ATOM 930 O O . LYS A 1 117 ? -8.994 3.377 12.768 1.00 88.19 117 LYS A O 1
ATOM 935 N N . VAL A 1 118 ? -10.060 5.337 13.069 1.00 86.31 118 VAL A N 1
ATOM 936 C CA . VAL A 1 118 ? -9.967 5.299 14.531 1.00 86.31 118 VAL A CA 1
ATOM 937 C C . VAL A 1 118 ? -10.873 4.182 15.041 1.00 86.31 118 VAL A C 1
ATOM 9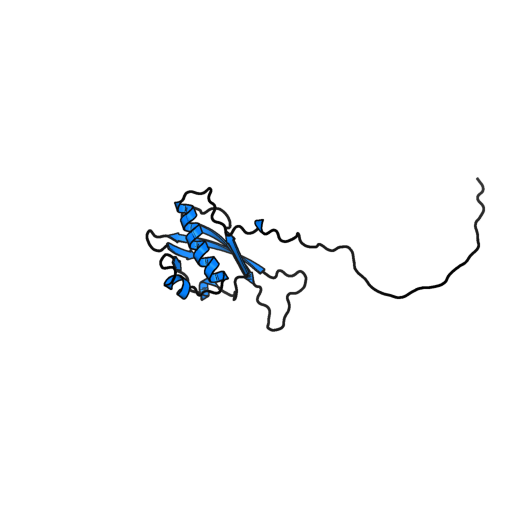39 O O . VAL A 1 118 ? -12.072 4.161 14.771 1.00 86.31 118 VAL A O 1
ATOM 942 N N . GLN A 1 119 ? -10.294 3.245 15.790 1.00 81.62 119 GLN A N 1
ATOM 943 C CA . GLN A 1 119 ? -11.071 2.225 16.481 1.00 81.62 119 GLN A CA 1
ATOM 944 C C . GLN A 1 119 ? -11.731 2.832 17.705 1.00 81.62 119 GLN A C 1
ATOM 946 O O . GLN A 1 119 ? -11.065 3.214 18.668 1.00 81.62 119 GLN A O 1
ATOM 951 N N . LEU A 1 120 ? -13.054 2.895 17.662 1.00 80.62 120 LEU A N 1
ATOM 952 C CA . LEU A 1 120 ? -13.865 3.290 18.796 1.00 80.62 120 LEU A CA 1
ATOM 953 C C . LEU A 1 120 ? -14.309 2.042 19.569 1.00 80.62 120 LEU A C 1
ATOM 955 O O . LEU A 1 120 ? -14.583 1.005 18.958 1.00 80.62 120 LEU A O 1
ATOM 959 N N . PRO A 1 121 ? -14.398 2.115 20.908 1.00 81.25 121 PRO A N 1
ATOM 960 C CA . PRO A 1 121 ? -15.034 1.069 21.694 1.00 81.25 121 PRO A CA 1
ATOM 961 C C . PRO A 1 121 ? -16.447 0.759 21.171 1.00 81.25 121 PRO A C 1
ATOM 963 O O . PRO A 1 121 ? -17.123 1.666 20.677 1.00 81.25 121 PRO A O 1
ATOM 966 N N . PRO A 1 122 ? -16.942 -0.485 21.306 1.00 79.56 122 PRO A N 1
ATOM 967 C CA . PRO A 1 122 ? -18.301 -0.824 20.898 1.00 79.56 122 PRO A CA 1
ATOM 968 C C . PRO A 1 122 ? -19.334 0.128 21.520 1.00 79.56 122 PRO A C 1
ATOM 970 O O . PRO A 1 122 ? -19.396 0.268 22.741 1.00 79.56 122 PRO A O 1
ATOM 973 N N . GLY A 1 123 ? -20.138 0.782 20.677 1.00 78.06 123 GLY A N 1
ATOM 974 C CA . GLY A 1 123 ? -21.164 1.742 21.102 1.00 78.06 123 GLY A CA 1
ATOM 975 C C . GLY A 1 123 ? -20.666 3.166 21.378 1.00 78.06 123 GLY A C 1
ATOM 976 O O . GLY A 1 123 ? -21.470 4.004 21.779 1.00 78.06 12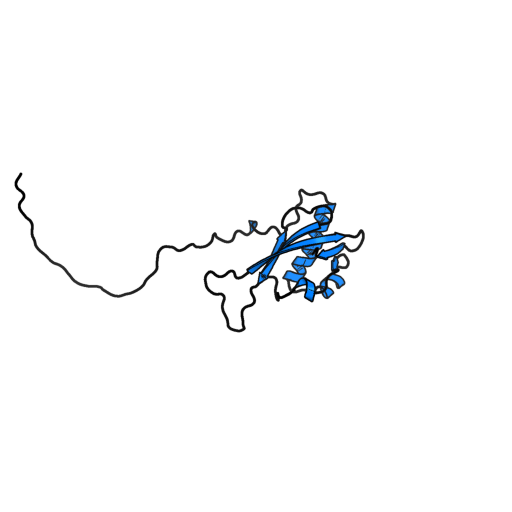3 GLY A O 1
ATOM 977 N N . ALA A 1 124 ? -19.380 3.459 21.167 1.00 82.00 124 ALA A N 1
ATOM 978 C CA . ALA A 1 124 ? -18.862 4.821 21.200 1.00 82.00 124 ALA A CA 1
ATOM 979 C C . ALA A 1 124 ? -18.978 5.481 19.818 1.00 82.00 124 ALA A C 1
ATOM 981 O O . ALA A 1 124 ? -18.654 4.875 18.797 1.00 82.00 124 ALA A O 1
ATOM 982 N N . GLU A 1 125 ? -19.409 6.740 19.799 1.00 78.19 125 GLU A N 1
ATOM 983 C CA . GLU A 1 125 ? -19.399 7.584 18.604 1.00 78.19 125 GLU A CA 1
ATOM 984 C C . GLU A 1 125 ? -18.141 8.466 18.583 1.00 78.19 125 GLU A C 1
ATOM 986 O O . GLU A 1 125 ? -17.602 8.793 19.650 1.00 78.19 125 GLU A O 1
ATOM 991 N N . PRO A 1 126 ? -17.650 8.862 17.393 1.00 76.81 126 PRO A N 1
ATOM 992 C CA . PRO A 1 126 ? -16.566 9.829 17.298 1.00 76.81 126 PRO A CA 1
ATOM 993 C C . PRO A 1 126 ? -16.971 11.128 18.000 1.00 76.81 126 PRO A C 1
ATOM 995 O O . PRO A 1 126 ? -18.055 11.659 17.758 1.00 76.81 126 PRO A O 1
ATOM 998 N N . GLN A 1 127 ? -16.109 11.664 18.865 1.00 77.62 127 GLN A N 1
ATOM 999 C CA . GLN A 1 127 ? -16.383 12.956 19.493 1.00 77.62 127 GLN A CA 1
ATOM 1000 C C . GLN A 1 127 ? -16.276 14.073 18.449 1.00 77.62 127 GLN A C 1
ATOM 1002 O O . GLN A 1 127 ? -15.365 14.073 17.619 1.00 77.62 127 GLN A O 1
ATOM 1007 N N . ALA A 1 128 ? -17.188 15.046 18.504 1.00 75.81 128 ALA A N 1
ATOM 1008 C CA . ALA A 1 128 ? -17.151 16.201 17.614 1.00 75.81 128 ALA A CA 1
ATOM 1009 C C . ALA A 1 128 ? -15.798 16.926 17.728 1.00 75.81 128 ALA A C 1
ATOM 1011 O O . ALA A 1 128 ? -15.340 17.240 18.827 1.00 75.81 128 ALA A O 1
ATOM 1012 N N . GLY A 1 129 ? -15.151 17.164 16.586 1.00 72.94 129 GLY A N 1
ATOM 1013 C CA . GLY A 1 129 ? -13.828 17.790 16.517 1.00 72.94 129 GLY A CA 1
ATOM 1014 C C . GLY A 1 129 ? -12.640 16.841 16.715 1.00 72.94 129 GLY A C 1
ATOM 1015 O O . GLY A 1 129 ? -11.501 17.298 16.637 1.00 72.94 129 GLY A O 1
ATOM 1016 N N . GLN A 1 130 ? -12.858 15.538 16.939 1.00 75.69 130 GLN A N 1
ATOM 1017 C CA . GLN A 1 130 ? -11.771 14.556 16.929 1.00 75.69 130 GLN A CA 1
ATOM 1018 C C . GLN A 1 130 ? -11.524 13.991 15.524 1.00 75.69 130 GLN A C 1
ATOM 1020 O O . GLN A 1 130 ? -12.478 13.768 14.773 1.00 75.69 130 GLN A O 1
ATOM 1025 N N . PRO A 1 131 ? -10.254 13.728 15.161 1.00 74.62 131 PRO A N 1
ATOM 1026 C CA . PRO A 1 131 ? -9.936 13.062 13.908 1.00 74.62 131 PRO A CA 1
ATOM 1027 C C . PRO A 1 131 ? -10.536 11.653 13.899 1.00 74.62 131 PRO A C 1
ATOM 1029 O O . PRO A 1 131 ? -10.380 10.893 14.852 1.00 74.62 131 PRO A O 1
ATOM 1032 N N . THR A 1 132 ? -11.219 11.305 12.812 1.00 82.69 132 THR A N 1
ATOM 1033 C CA . THR A 1 132 ? -11.793 9.969 12.572 1.00 82.69 132 THR A CA 1
ATOM 1034 C C . THR A 1 132 ? -10.811 9.024 11.882 1.00 82.69 132 THR A C 1
ATOM 1036 O O . THR A 1 132 ? -11.057 7.819 11.792 1.00 82.69 132 THR A O 1
ATOM 1039 N N . GLU A 1 133 ? -9.685 9.566 11.418 1.00 88.31 133 GLU A N 1
ATOM 1040 C CA . GLU A 1 133 ? -8.650 8.867 10.674 1.00 88.31 133 GLU A CA 1
ATOM 1041 C C . GLU A 1 133 ? -7.266 9.171 11.256 1.00 88.31 133 GLU A C 1
ATOM 1043 O O . GLU A 1 133 ? -6.983 10.298 11.665 1.00 88.31 133 GLU A O 1
ATOM 1048 N N . ILE A 1 134 ? -6.386 8.173 11.251 1.00 88.94 134 ILE A N 1
ATOM 1049 C CA . ILE A 1 134 ? -4.987 8.302 11.661 1.00 88.94 134 ILE A CA 1
ATOM 1050 C C . ILE A 1 134 ? -4.120 8.121 10.411 1.00 88.94 134 ILE A C 1
ATOM 1052 O O . ILE A 1 134 ? -4.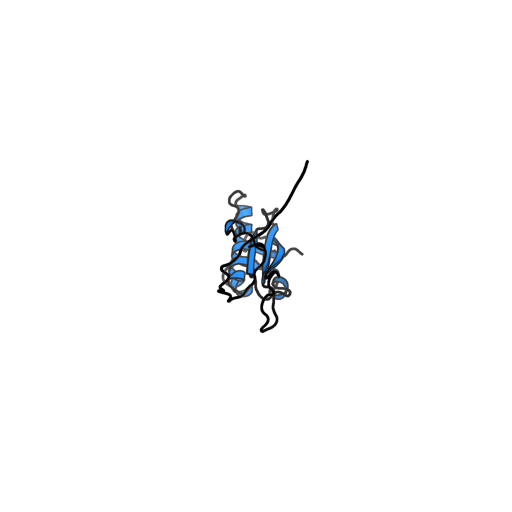107 7.018 9.858 1.00 88.94 134 ILE A O 1
ATOM 1056 N N . PRO A 1 135 ? -3.416 9.166 9.940 1.00 91.69 135 PRO A N 1
ATOM 1057 C CA . PRO A 1 135 ? -2.469 9.020 8.846 1.00 91.69 135 PRO A CA 1
ATOM 1058 C C . PRO A 1 135 ? -1.215 8.272 9.314 1.00 91.69 135 PRO A C 1
ATOM 1060 O O . PRO A 1 135 ? -0.666 8.555 10.378 1.00 91.69 135 PRO A O 1
ATOM 1063 N N . GLU A 1 136 ? -0.733 7.358 8.483 1.00 92.12 136 GLU A N 1
ATOM 1064 C CA . GLU A 1 136 ? 0.531 6.652 8.647 1.00 92.12 136 GLU A CA 1
ATOM 1065 C C . GLU A 1 136 ? 1.287 6.661 7.316 1.00 92.12 136 GLU A C 1
ATOM 1067 O O . GLU A 1 136 ? 0.858 6.062 6.325 1.00 92.12 136 GLU A O 1
ATOM 1072 N N . ASP A 1 137 ? 2.428 7.345 7.296 1.00 93.88 137 ASP A N 1
ATOM 1073 C CA . ASP A 1 137 ? 3.321 7.333 6.144 1.00 93.88 137 ASP A CA 1
ATOM 1074 C C . ASP A 1 137 ? 4.092 6.017 6.081 1.00 93.88 137 ASP A C 1
ATOM 1076 O O . ASP A 1 137 ? 4.694 5.563 7.057 1.00 93.88 137 ASP A O 1
ATOM 1080 N N . ARG A 1 138 ? 4.098 5.409 4.897 1.00 94.12 138 ARG A N 1
ATOM 1081 C CA . ARG A 1 138 ? 4.804 4.164 4.612 1.00 94.12 138 ARG A CA 1
ATOM 1082 C C . ARG A 1 138 ? 5.597 4.290 3.331 1.00 94.12 138 ARG A C 1
ATOM 1084 O O . ARG A 1 138 ? 5.229 5.002 2.403 1.00 94.12 138 ARG A O 1
ATOM 1091 N N . THR A 1 139 ? 6.695 3.554 3.269 1.00 95.88 139 THR A N 1
ATOM 1092 C CA . THR A 1 139 ? 7.462 3.394 2.037 1.00 95.88 139 THR A CA 1
ATOM 1093 C C . THR A 1 139 ? 7.493 1.924 1.673 1.00 95.88 139 THR A C 1
ATOM 1095 O O . THR A 1 139 ? 7.939 1.094 2.466 1.00 95.88 139 THR A O 1
ATOM 1098 N N . TYR A 1 140 ? 7.030 1.612 0.469 1.00 95.50 140 TYR A N 1
ATOM 1099 C CA . TYR A 1 140 ? 7.044 0.261 -0.068 1.00 95.50 140 TYR A CA 1
ATOM 1100 C C . TYR A 1 140 ? 8.211 0.090 -1.034 1.00 95.50 140 TYR A C 1
ATOM 1102 O O . TYR A 1 140 ? 8.294 0.787 -2.043 1.00 95.50 140 TYR A O 1
ATOM 1110 N N . HIS A 1 141 ? 9.110 -0.842 -0.737 1.00 96.06 141 HIS A N 1
ATOM 1111 C CA . HIS A 1 141 ? 10.153 -1.261 -1.657 1.00 96.06 141 HIS A CA 1
ATOM 1112 C C . HIS A 1 141 ? 9.573 -2.256 -2.665 1.00 96.06 141 HIS A C 1
ATOM 1114 O O . HIS A 1 141 ? 9.082 -3.319 -2.285 1.00 96.06 141 HIS A O 1
ATOM 1120 N N . VAL A 1 142 ? 9.637 -1.912 -3.952 1.00 94.81 142 VAL A N 1
ATOM 1121 C CA . VAL A 1 142 ? 9.138 -2.726 -5.063 1.00 94.81 142 VAL A CA 1
ATOM 1122 C C . VAL A 1 142 ? 10.312 -3.296 -5.852 1.00 94.81 142 VAL A C 1
ATOM 1124 O O . VAL A 1 142 ? 11.070 -2.567 -6.503 1.00 94.81 142 VAL A O 1
ATOM 1127 N N . SER A 1 143 ? 10.453 -4.618 -5.823 1.00 92.75 143 SER A N 1
ATOM 1128 C CA . SER A 1 143 ? 11.539 -5.336 -6.495 1.00 92.75 143 SER A CA 1
ATOM 1129 C C . SER A 1 143 ? 11.029 -6.483 -7.370 1.00 92.75 143 SER A C 1
ATOM 1131 O O . SER A 1 143 ? 9.877 -6.897 -7.270 1.00 92.75 143 SER A O 1
ATOM 1133 N N . GLY A 1 144 ? 11.903 -6.993 -8.243 1.00 83.19 144 GLY A N 1
ATOM 1134 C CA . GLY A 1 144 ? 11.623 -8.139 -9.109 1.00 83.19 144 GLY A CA 1
ATOM 1135 C C . GLY A 1 144 ? 11.510 -7.796 -10.596 1.00 83.19 144 GLY A C 1
ATOM 1136 O O . GLY A 1 144 ? 11.189 -6.677 -10.988 1.00 83.19 144 GLY A O 1
ATOM 1137 N N . SER A 1 145 ? 11.813 -8.796 -11.425 1.00 69.12 145 SER A N 1
ATOM 1138 C CA . SER A 1 145 ? 11.606 -8.806 -12.882 1.00 69.12 145 SER A CA 1
ATOM 1139 C C . SER A 1 145 ? 10.461 -9.739 -13.315 1.00 69.12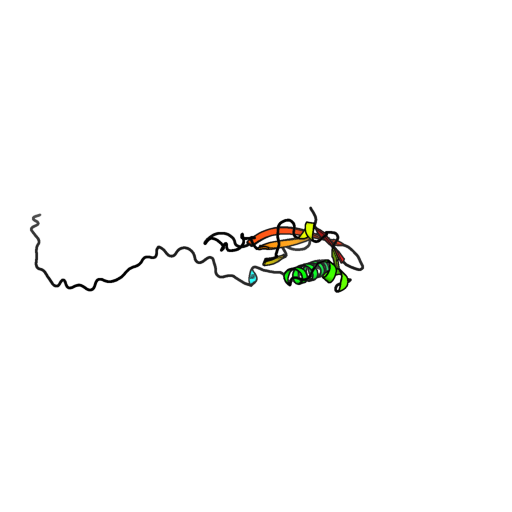 145 SER A C 1
ATOM 1141 O O . SER A 1 145 ? 10.158 -9.819 -14.502 1.00 69.12 145 SER A O 1
ATOM 1143 N N . GLY A 1 146 ? 9.851 -10.448 -12.354 1.00 71.25 146 GLY A N 1
ATOM 1144 C CA . GLY A 1 146 ? 8.673 -11.312 -12.502 1.00 71.25 146 GLY A CA 1
ATOM 1145 C C . GLY A 1 146 ? 7.511 -10.762 -11.663 1.00 71.25 146 GLY A C 1
ATOM 1146 O O . GLY A 1 146 ? 7.139 -9.611 -11.883 1.00 71.25 146 GLY A O 1
ATOM 1147 N N . PRO A 1 147 ? 6.954 -11.508 -10.685 1.00 79.19 147 PRO A N 1
ATOM 1148 C CA . PRO A 1 147 ? 6.111 -10.892 -9.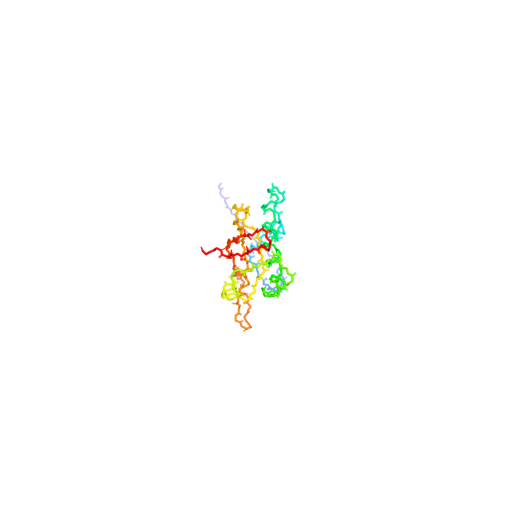665 1.00 79.19 147 PRO A CA 1
ATOM 1149 C C . PRO A 1 147 ? 6.836 -9.727 -9.000 1.00 79.19 147 PRO A C 1
ATOM 1151 O O . PRO A 1 147 ? 7.995 -9.875 -8.600 1.00 79.19 147 PRO A O 1
ATOM 1154 N N . TYR A 1 148 ? 6.156 -8.596 -8.856 1.00 87.19 148 TYR A N 1
ATOM 1155 C CA . TYR A 1 148 ? 6.601 -7.536 -7.976 1.00 87.19 148 TYR A CA 1
ATOM 1156 C C . TYR A 1 148 ? 6.502 -8.012 -6.534 1.00 87.19 148 TYR A C 1
ATOM 1158 O O . TYR A 1 148 ? 5.433 -8.375 -6.047 1.00 87.19 148 TYR A O 1
ATOM 1166 N N . LYS A 1 149 ? 7.641 -7.996 -5.854 1.00 91.56 149 LYS A N 1
ATOM 1167 C CA . LYS A 1 149 ? 7.728 -8.142 -4.407 1.00 91.56 149 LYS A CA 1
ATOM 1168 C C . LYS A 1 149 ? 7.585 -6.764 -3.786 1.00 91.56 149 LYS A C 1
ATOM 1170 O O . LYS A 1 149 ? 8.308 -5.847 -4.179 1.00 91.56 149 LYS A O 1
ATOM 1175 N N . ILE A 1 150 ? 6.656 -6.641 -2.852 1.00 92.06 150 ILE A N 1
ATOM 1176 C CA . ILE A 1 150 ? 6.332 -5.432 -2.112 1.00 92.06 150 ILE A CA 1
ATOM 1177 C C . ILE A 1 150 ? 6.706 -5.681 -0.653 1.00 92.06 150 ILE A C 1
ATOM 1179 O O . ILE A 1 150 ? 6.147 -6.548 0.018 1.00 92.06 150 ILE A O 1
ATOM 1183 N N . GLU A 1 151 ? 7.660 -4.903 -0.163 1.00 93.44 151 GLU A N 1
ATOM 1184 C CA . GLU A 1 151 ? 8.115 -4.945 1.223 1.00 93.44 151 GLU A CA 1
ATOM 1185 C C . GLU A 1 151 ? 7.922 -3.574 1.863 1.00 93.44 151 GLU A C 1
ATOM 1187 O O . GLU A 1 151 ? 8.286 -2.551 1.281 1.00 93.44 151 GLU A O 1
ATOM 1192 N N . ARG A 1 152 ? 7.373 -3.528 3.078 1.00 91.06 152 ARG A N 1
ATOM 1193 C CA . ARG A 1 152 ? 7.330 -2.287 3.851 1.00 91.06 152 ARG A CA 1
ATOM 1194 C C . ARG A 1 152 ? 8.697 -2.009 4.461 1.00 91.06 152 ARG A C 1
ATOM 1196 O O . ARG A 1 152 ? 9.173 -2.756 5.316 1.00 91.06 152 ARG A O 1
ATOM 1203 N N . LYS A 1 153 ? 9.297 -0.889 4.067 1.00 86.69 153 LYS A N 1
ATOM 1204 C CA . LYS A 1 153 ? 10.539 -0.389 4.653 1.00 86.69 153 LYS A CA 1
ATOM 1205 C C . LYS A 1 153 ? 10.244 0.142 6.061 1.00 86.69 153 LYS A C 1
ATOM 1207 O O . LYS A 1 153 ? 9.303 0.918 6.235 1.00 86.69 153 LYS A O 1
ATOM 1212 N N . ARG A 1 154 ? 10.998 -0.332 7.055 1.00 74.19 154 ARG A N 1
ATOM 1213 C CA . ARG A 1 154 ? 10.901 0.098 8.460 1.00 74.19 154 ARG A CA 1
ATOM 1214 C C . ARG A 1 154 ? 11.820 1.272 8.756 1.00 74.19 154 ARG A C 1
ATOM 1216 O O . ARG A 1 154 ? 12.889 1.347 8.110 1.00 74.19 154 ARG A O 1
#

Foldseek 3Di:
DDDDDDDDDDDDDDDDDDDDDDDDPPDDPDPPDDPVVAALDQDPVDPPVQSVLSVQVSLQQVCVLVVHALVRCCVVVVLEDEPDHPCVVQVPADHWPDKHFPDTADVQKTKIKTWTADDDDVPDDDDPPDDRTDIDIWIWGWDDPGRTYTYTDD

pLDDT: mean 77.06, std 19.94, range [32.38, 96.06]

Secondary structure (DSSP, 8-state):
------------------------S---------GGG---S--TTS-HHHHHHHHHHHHHHHHHHTT--HHHHHHH-TTEEESS-HHHHHTT---EEEEEE-SS-BTTEEEEEEEEEP-PPTTPPPPTTS-SEEEEEEEEEEE-SSSEEEEEE-

Sequence (154 aa):
MYSLVRSQLLMVCVLSLLTLSGCGPEEYQGEPYNPEDYSDQIDRTQPAASQLKQSAVKVALDDIFQGTSMEYIEQYHPSVKFEENASSFYGQHLEMARWKFNGPPQGSDVPVTIFWKVQLPPGAEPQAGQPTEIPEDRTYHVSGSGPYKIERKR